Protein AF-A0A7X1Z7A1-F1 (afdb_monomer_lite)

Radius of gyration: 11.41 Å; chains: 1; bounding box: 28×24×29 Å

Sequence (80 aa):
MNIELIKRMMDEVNENGSAKYRAYLLKKTGQAFELWMNQKLMAKFIVTGYEQGFLESNTSKTDYQIKTVASFEAYLKGQY

Structure (mmCIF, N/CA/C/O backbone):
data_AF-A0A7X1Z7A1-F1
#
_entry.id   AF-A0A7X1Z7A1-F1
#
loop_
_atom_site.group_PDB
_atom_site.id
_atom_site.type_symbol
_atom_site.label_atom_id
_atom_site.label_alt_id
_atom_site.label_comp_id
_atom_site.label_asym_id
_atom_site.label_entity_id
_atom_site.label_seq_id
_atom_site.pdbx_PDB_ins_code
_atom_site.Cartn_x
_atom_site.Cartn_y
_atom_site.Cartn_z
_atom_site.occupancy
_atom_site.B_iso_or_equiv
_atom_site.auth_seq_id
_atom_site.auth_comp_id
_atom_site.auth_asym_id
_atom_site.auth_atom_id
_atom_site.pdbx_PDB_model_num
ATOM 1 N N . MET A 1 1 ? -0.118 -7.028 -8.134 1.00 75.56 1 MET A N 1
ATOM 2 C CA . MET A 1 1 ? -0.353 -7.707 -6.838 1.00 75.56 1 MET A CA 1
ATOM 3 C C . MET A 1 1 ? -1.784 -8.223 -6.833 1.00 75.56 1 MET A C 1
ATOM 5 O O . MET A 1 1 ? -2.623 -7.523 -7.374 1.00 75.56 1 MET A O 1
ATOM 9 N N . ASN A 1 2 ? -2.067 -9.425 -6.321 1.00 85.56 2 ASN A N 1
ATOM 10 C CA . ASN A 1 2 ? -3.447 -9.937 -6.275 1.00 85.56 2 ASN A CA 1
ATOM 11 C C . ASN A 1 2 ? -4.217 -9.285 -5.104 1.00 85.56 2 ASN A C 1
ATOM 13 O O . ASN A 1 2 ? -3.618 -9.019 -4.061 1.00 85.56 2 ASN A O 1
ATOM 17 N N . ILE A 1 3 ? -5.517 -9.045 -5.285 1.00 86.12 3 ILE A N 1
ATOM 18 C CA . ILE A 1 3 ? -6.462 -8.507 -4.297 1.00 86.12 3 ILE A CA 1
ATOM 19 C C . ILE A 1 3 ? -6.460 -9.330 -3.006 1.00 86.12 3 ILE A C 1
ATOM 21 O O . ILE A 1 3 ? -6.410 -8.749 -1.928 1.00 86.12 3 ILE A O 1
ATOM 25 N N . GLU A 1 4 ? -6.426 -10.664 -3.081 1.00 88.81 4 GLU A N 1
ATOM 26 C CA . GLU A 1 4 ? -6.399 -11.515 -1.876 1.00 88.81 4 GLU A CA 1
ATOM 27 C C . GLU A 1 4 ? -5.178 -11.234 -0.993 1.00 88.81 4 GLU A C 1
ATOM 29 O O . GLU A 1 4 ? -5.274 -11.176 0.234 1.00 88.81 4 GLU A O 1
ATOM 34 N N . LEU A 1 5 ? -4.022 -11.009 -1.626 1.00 90.25 5 LEU A N 1
ATOM 35 C CA . LEU A 1 5 ? -2.799 -10.644 -0.921 1.00 90.25 5 LEU A CA 1
ATOM 36 C C . LEU A 1 5 ? -2.906 -9.234 -0.327 1.00 90.25 5 LEU A C 1
ATOM 38 O O . LEU A 1 5 ? -2.484 -9.034 0.808 1.00 90.25 5 LEU A O 1
ATOM 42 N N . ILE A 1 6 ? -3.482 -8.277 -1.065 1.00 89.25 6 ILE A N 1
ATOM 43 C CA . ILE A 1 6 ? -3.722 -6.917 -0.561 1.00 89.25 6 ILE A CA 1
ATOM 44 C C . ILE A 1 6 ? -4.608 -6.968 0.684 1.00 89.25 6 ILE A C 1
ATOM 46 O O . ILE A 1 6 ? -4.240 -6.395 1.704 1.00 89.25 6 ILE A O 1
ATOM 50 N N . LYS A 1 7 ? -5.727 -7.695 0.620 1.00 90.44 7 LYS A N 1
ATOM 51 C CA . LYS A 1 7 ? -6.667 -7.853 1.732 1.00 90.44 7 LYS A CA 1
ATOM 52 C C . LYS A 1 7 ? -5.981 -8.432 2.965 1.00 90.44 7 LYS A C 1
ATOM 54 O O . LYS A 1 7 ? -5.999 -7.803 4.014 1.00 90.44 7 LYS A O 1
ATOM 59 N N . ARG A 1 8 ? -5.274 -9.556 2.810 1.00 92.38 8 ARG A N 1
ATOM 60 C CA . ARG A 1 8 ? -4.533 -10.184 3.912 1.00 92.38 8 ARG A CA 1
ATOM 61 C C . ARG A 1 8 ? -3.522 -9.229 4.551 1.00 92.38 8 ARG A C 1
ATOM 63 O O . ARG A 1 8 ? -3.430 -9.165 5.771 1.00 92.38 8 ARG A O 1
ATOM 70 N N . MET A 1 9 ? -2.760 -8.497 3.737 1.00 92.94 9 MET A N 1
ATOM 71 C CA . MET A 1 9 ? -1.793 -7.527 4.254 1.00 92.94 9 MET A CA 1
ATOM 72 C C . MET A 1 9 ? -2.483 -6.345 4.942 1.00 92.94 9 MET A C 1
ATOM 74 O O . MET A 1 9 ? -1.983 -5.866 5.949 1.00 92.94 9 MET A O 1
ATOM 78 N N . MET A 1 10 ? -3.619 -5.873 4.430 1.00 90.69 10 MET A N 1
ATOM 79 C CA . MET A 1 10 ? -4.397 -4.793 5.044 1.00 90.69 10 MET A CA 1
ATOM 80 C C . MET A 1 10 ? -4.986 -5.196 6.397 1.00 90.69 10 MET A C 1
ATOM 82 O O . MET A 1 10 ? -4.922 -4.399 7.329 1.00 90.69 10 MET A O 1
ATOM 86 N N . ASP A 1 11 ? -5.510 -6.417 6.516 1.00 91.00 11 ASP A N 1
ATOM 87 C CA . ASP A 1 11 ? -6.022 -6.957 7.780 1.00 91.00 11 ASP A CA 1
ATOM 88 C C . ASP A 1 11 ? -4.897 -6.991 8.830 1.00 91.00 11 ASP A C 1
ATOM 90 O O . ASP A 1 11 ? -5.016 -6.398 9.901 1.00 91.00 11 ASP A O 1
ATOM 94 N N . GLU A 1 12 ? -3.737 -7.546 8.466 1.00 92.81 12 GLU A N 1
ATOM 95 C CA . GLU A 1 12 ? -2.563 -7.614 9.343 1.00 92.81 12 GLU A CA 1
ATOM 96 C C . GLU A 1 12 ? -2.006 -6.222 9.699 1.00 92.81 12 GLU A C 1
ATOM 98 O O . GLU A 1 12 ? -1.610 -5.986 10.840 1.00 92.81 12 GLU A O 1
ATOM 103 N N . VAL A 1 13 ? -2.012 -5.265 8.762 1.00 92.94 13 VAL A N 1
ATOM 104 C CA . VAL A 1 13 ? -1.618 -3.873 9.038 1.00 92.94 13 VAL A CA 1
ATOM 105 C C . VAL A 1 13 ? -2.596 -3.178 9.978 1.00 92.94 13 VAL A C 1
ATOM 107 O O . VAL A 1 13 ? -2.168 -2.365 10.797 1.00 92.94 13 VAL A O 1
ATOM 110 N N . ASN A 1 14 ? -3.895 -3.437 9.858 1.00 87.50 14 ASN A N 1
ATOM 111 C CA . ASN A 1 14 ? -4.882 -2.820 10.735 1.00 87.50 14 ASN A CA 1
ATOM 112 C C . ASN A 1 14 ? -4.772 -3.333 12.174 1.00 87.50 14 ASN A C 1
ATOM 114 O O . ASN A 1 14 ? -5.020 -2.556 13.093 1.00 87.50 14 ASN A O 1
ATOM 118 N N . GLU A 1 15 ? -4.346 -4.582 12.362 1.00 89.12 15 GLU A N 1
ATOM 119 C CA . GLU A 1 15 ? -4.110 -5.173 13.683 1.00 89.12 15 GLU A CA 1
ATOM 120 C C . GLU A 1 15 ? -2.742 -4.791 14.270 1.00 89.12 15 GLU A C 1
ATOM 122 O O . GLU A 1 15 ? -2.655 -4.392 15.429 1.00 89.12 15 GLU A O 1
ATOM 127 N N . ASN A 1 16 ? -1.669 -4.869 13.473 1.00 91.38 16 ASN A N 1
ATOM 128 C CA . ASN A 1 16 ? -0.284 -4.794 13.964 1.00 91.38 16 ASN A CA 1
ATOM 129 C C . ASN A 1 16 ? 0.469 -3.519 13.545 1.00 91.38 16 ASN A C 1
ATOM 131 O O . ASN A 1 16 ? 1.642 -3.344 13.873 1.00 91.38 16 ASN A O 1
ATOM 135 N N . GLY A 1 17 ? -0.152 -2.642 12.754 1.00 90.25 17 GLY A N 1
ATOM 136 C CA .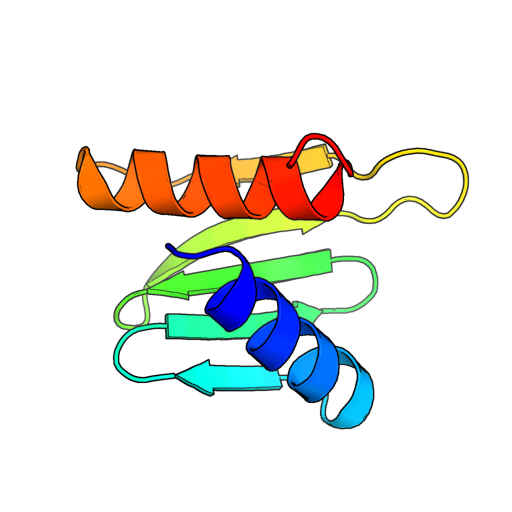 GLY A 1 17 ? 0.469 -1.436 12.191 1.00 90.25 17 GLY A CA 1
ATOM 137 C C . GLY A 1 17 ? 1.421 -1.689 11.012 1.00 90.25 17 GLY A C 1
ATOM 138 O O . GLY A 1 17 ? 1.788 -0.750 10.300 1.00 90.25 17 GLY A O 1
ATOM 139 N N . SER A 1 18 ? 1.810 -2.941 10.752 1.00 93.00 18 SER A N 1
ATOM 140 C CA . SER A 1 18 ? 2.611 -3.330 9.588 1.00 93.00 18 SER A CA 1
ATOM 141 C C . SER A 1 18 ? 2.367 -4.788 9.189 1.00 93.00 18 SER A C 1
ATOM 143 O O . SER A 1 18 ? 2.045 -5.605 10.042 1.00 93.00 18 SER A O 1
ATOM 145 N N . ALA A 1 19 ? 2.548 -5.108 7.907 1.00 94.88 19 ALA A N 1
ATOM 146 C CA . ALA A 1 19 ? 2.447 -6.461 7.367 1.00 94.88 19 ALA A CA 1
ATOM 147 C C . ALA A 1 19 ? 3.549 -6.689 6.340 1.00 94.88 19 ALA A C 1
ATOM 149 O O . ALA A 1 19 ? 3.784 -5.852 5.461 1.00 94.88 19 ALA A O 1
ATOM 150 N N . LYS A 1 20 ? 4.228 -7.833 6.416 1.00 92.94 20 LYS A N 1
ATOM 151 C CA . LYS A 1 20 ? 5.328 -8.173 5.507 1.00 92.94 20 LYS A CA 1
ATOM 152 C C . LYS A 1 20 ? 5.022 -9.463 4.766 1.00 92.94 20 LYS A C 1
ATOM 154 O O . LYS A 1 20 ? 4.820 -10.506 5.374 1.00 92.94 20 LYS A O 1
ATOM 159 N N . TYR A 1 21 ? 5.113 -9.421 3.441 1.00 92.25 21 TYR A N 1
ATOM 160 C CA . TYR A 1 21 ? 4.977 -10.609 2.609 1.00 92.25 21 TYR A CA 1
ATOM 161 C C . TYR A 1 21 ? 6.038 -10.644 1.512 1.00 92.25 21 TYR A C 1
ATOM 163 O O . TYR A 1 21 ? 5.998 -9.872 0.556 1.00 92.25 21 TYR A O 1
ATOM 171 N N . ARG A 1 22 ? 6.987 -11.583 1.614 1.00 90.38 22 ARG A N 1
ATOM 172 C CA . ARG A 1 22 ? 8.128 -11.707 0.687 1.00 90.38 22 ARG A CA 1
ATOM 173 C C . ARG A 1 22 ? 8.867 -10.364 0.528 1.00 90.38 22 ARG A C 1
ATOM 175 O O . ARG A 1 22 ? 9.459 -9.872 1.485 1.00 90.38 22 ARG A O 1
ATOM 182 N N . ALA A 1 23 ? 8.826 -9.793 -0.676 1.00 88.88 23 ALA A N 1
ATOM 183 C CA . ALA A 1 23 ? 9.427 -8.512 -1.033 1.00 88.88 23 ALA A CA 1
ATOM 184 C C . ALA A 1 23 ? 8.578 -7.300 -0.616 1.00 88.88 23 ALA A C 1
ATOM 186 O O . ALA A 1 23 ? 9.084 -6.181 -0.650 1.00 88.88 23 ALA A O 1
ATOM 187 N N . TYR A 1 24 ? 7.311 -7.510 -0.259 1.00 91.94 24 TYR A N 1
ATOM 188 C CA . TYR A 1 24 ? 6.361 -6.463 0.088 1.00 91.94 24 TYR A CA 1
ATOM 189 C C . TYR A 1 24 ? 6.365 -6.173 1.579 1.00 91.94 24 TYR A C 1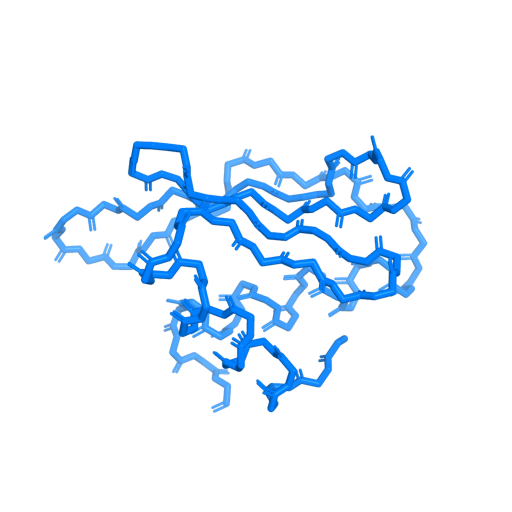
ATOM 191 O O . TYR A 1 24 ? 6.451 -7.079 2.411 1.00 91.94 24 TYR A O 1
ATOM 199 N N . LEU A 1 25 ? 6.205 -4.901 1.906 1.00 93.38 25 LEU A N 1
ATOM 200 C CA . LEU A 1 25 ? 6.003 -4.428 3.261 1.00 93.38 25 LEU A CA 1
ATOM 201 C C . LEU A 1 25 ? 4.960 -3.318 3.212 1.00 93.38 25 LEU A C 1
ATOM 203 O O . LEU A 1 25 ? 5.164 -2.308 2.550 1.00 93.38 25 LEU A O 1
ATOM 207 N N . LEU A 1 26 ? 3.840 -3.529 3.885 1.00 93.69 26 LEU A N 1
ATOM 208 C CA . LEU A 1 26 ? 2.797 -2.535 4.055 1.00 93.69 26 LEU A CA 1
ATOM 209 C C . LEU A 1 26 ? 2.900 -1.975 5.472 1.00 93.69 26 LEU A C 1
ATOM 211 O O . LEU A 1 26 ? 3.072 -2.731 6.428 1.00 93.69 26 LEU A O 1
ATOM 215 N N . LYS A 1 27 ? 2.836 -0.656 5.611 1.00 94.12 27 LYS A N 1
ATOM 216 C CA . LYS A 1 27 ? 2.899 0.031 6.904 1.00 94.12 27 LYS A CA 1
ATOM 217 C C . LYS A 1 27 ? 1.776 1.039 7.018 1.00 94.12 27 LYS A C 1
ATOM 219 O O . LYS A 1 27 ? 1.455 1.704 6.037 1.00 94.12 27 LYS A O 1
ATOM 224 N N . LYS A 1 28 ? 1.223 1.184 8.218 1.00 91.81 28 LYS A N 1
ATOM 225 C CA . LYS A 1 28 ? 0.312 2.273 8.560 1.00 91.81 28 LYS A CA 1
ATOM 226 C C . LYS A 1 28 ? 1.081 3.342 9.325 1.00 91.81 28 LYS A C 1
ATOM 228 O O . LYS A 1 28 ? 1.556 3.098 10.430 1.00 91.81 28 LYS A O 1
ATOM 233 N N . THR A 1 29 ? 1.187 4.526 8.737 1.00 89.38 29 THR A N 1
ATOM 234 C CA . THR A 1 29 ? 1.859 5.691 9.318 1.00 89.38 29 THR A CA 1
ATOM 235 C C . THR A 1 29 ? 0.820 6.791 9.519 1.00 89.38 29 THR A C 1
ATOM 237 O O . THR A 1 29 ? 0.497 7.538 8.595 1.00 89.38 29 THR A O 1
ATOM 240 N N . GLY A 1 30 ? 0.249 6.879 10.723 1.00 87.12 30 GLY A N 1
ATOM 241 C CA . GLY A 1 30 ? -0.837 7.819 11.017 1.00 87.12 30 GLY A CA 1
ATOM 242 C C . GLY A 1 30 ? -2.075 7.539 10.159 1.00 87.12 30 GLY A C 1
ATOM 243 O O . GLY A 1 30 ? -2.678 6.473 10.267 1.00 87.12 30 GLY A O 1
ATOM 244 N N . GLN A 1 31 ? -2.436 8.494 9.298 1.00 86.69 31 GLN A N 1
ATOM 245 C CA . GLN A 1 31 ? -3.539 8.368 8.333 1.00 86.69 31 GLN A CA 1
ATOM 246 C C . GLN A 1 31 ? -3.096 7.816 6.966 1.00 86.69 31 GLN A C 1
ATOM 248 O O . GLN A 1 31 ? -3.896 7.763 6.039 1.00 86.69 31 GLN A O 1
ATOM 253 N N . ALA A 1 32 ? -1.833 7.413 6.811 1.00 90.19 32 ALA A N 1
ATOM 254 C CA . ALA A 1 32 ? -1.302 6.917 5.548 1.00 90.19 32 ALA A CA 1
ATOM 255 C C . ALA A 1 32 ? -1.022 5.410 5.571 1.00 90.19 32 ALA A C 1
ATOM 257 O O . ALA A 1 32 ? -0.583 4.862 6.582 1.00 90.19 32 ALA A O 1
ATOM 258 N N . PHE A 1 33 ? -1.202 4.763 4.423 1.00 91.94 33 PHE A N 1
ATOM 259 C CA . PHE A 1 33 ? -0.686 3.438 4.116 1.00 91.94 33 PHE A CA 1
ATOM 260 C C . PHE A 1 33 ? 0.498 3.551 3.161 1.00 91.94 33 PHE A C 1
ATOM 262 O O . PHE A 1 33 ? 0.391 4.101 2.066 1.00 91.94 33 PHE A O 1
ATOM 269 N N . GLU A 1 34 ? 1.634 3.005 3.564 1.00 93.62 34 GLU A N 1
ATOM 270 C CA . GLU A 1 34 ? 2.851 2.979 2.769 1.00 93.62 34 GLU A CA 1
ATOM 271 C C . GLU A 1 34 ? 3.116 1.570 2.258 1.00 93.62 34 GLU A C 1
ATOM 273 O O . GLU A 1 34 ? 3.333 0.643 3.042 1.00 93.62 34 GLU A O 1
ATOM 278 N N . LEU A 1 35 ? 3.150 1.417 0.938 1.00 93.25 35 LEU A N 1
ATOM 279 C CA . LEU A 1 35 ? 3.555 0.193 0.271 1.00 93.25 35 LEU A CA 1
ATOM 280 C C . LEU A 1 35 ? 5.034 0.277 -0.097 1.00 93.25 35 LEU A C 1
ATOM 282 O O . LEU A 1 35 ? 5.458 1.112 -0.896 1.00 93.25 35 LEU A O 1
ATOM 286 N N . TRP A 1 36 ? 5.811 -0.646 0.443 1.00 93.69 36 TRP A N 1
ATOM 287 C CA . TRP A 1 36 ? 7.230 -0.811 0.188 1.00 93.69 36 TRP A CA 1
ATOM 288 C C . TRP A 1 36 ? 7.476 -2.115 -0.573 1.00 93.69 36 TRP A C 1
ATOM 290 O O . TRP A 1 36 ? 6.838 -3.136 -0.316 1.00 93.69 36 TRP A O 1
ATOM 300 N N . MET A 1 37 ? 8.444 -2.098 -1.486 1.00 91.12 37 MET A N 1
ATOM 301 C CA . MET A 1 37 ? 8.922 -3.277 -2.204 1.00 91.12 37 MET A CA 1
ATOM 302 C C . MET A 1 37 ? 10.448 -3.301 -2.163 1.00 91.12 37 MET A C 1
ATOM 304 O O . MET A 1 37 ? 11.090 -2.316 -2.520 1.00 91.12 37 MET A O 1
ATOM 308 N N . ASN A 1 38 ? 11.041 -4.417 -1.733 1.00 89.12 38 ASN A N 1
ATOM 309 C CA . ASN A 1 38 ? 12.496 -4.572 -1.599 1.00 89.12 38 ASN A CA 1
ATOM 310 C C . ASN A 1 38 ? 13.147 -3.407 -0.827 1.00 89.12 38 ASN A C 1
ATOM 312 O O . ASN A 1 38 ? 14.123 -2.820 -1.286 1.00 89.12 38 ASN A O 1
ATOM 316 N N . GLN A 1 39 ? 12.566 -3.043 0.324 1.00 86.62 39 GLN A N 1
ATOM 317 C CA . GLN A 1 39 ? 13.018 -1.933 1.184 1.00 86.62 39 GLN A CA 1
ATOM 318 C C . GLN A 1 39 ? 12.968 -0.534 0.541 1.00 86.62 39 GLN A C 1
ATOM 320 O O . GLN A 1 39 ? 13.489 0.419 1.111 1.00 86.62 39 GLN A O 1
ATOM 325 N N . LYS A 1 40 ? 12.304 -0.371 -0.609 1.00 90.06 40 LYS A N 1
ATOM 326 C CA . LYS A 1 40 ? 12.060 0.933 -1.236 1.00 90.06 40 LYS A CA 1
ATOM 327 C C . LYS A 1 40 ? 10.580 1.284 -1.148 1.00 90.06 40 LYS A C 1
ATOM 329 O O . LYS A 1 40 ? 9.737 0.446 -1.465 1.00 90.06 40 LYS A O 1
ATOM 334 N N . LEU A 1 41 ? 10.271 2.512 -0.739 1.00 91.31 41 LEU A N 1
ATOM 335 C CA . LEU A 1 41 ? 8.905 3.033 -0.743 1.00 91.31 41 LEU A CA 1
ATOM 336 C C . LEU A 1 41 ? 8.416 3.106 -2.188 1.00 91.31 41 LEU A C 1
ATOM 338 O O . LEU A 1 41 ? 9.024 3.818 -2.983 1.00 91.31 41 LEU A O 1
ATOM 342 N N . MET A 1 42 ? 7.357 2.367 -2.515 1.00 92.06 42 MET A N 1
ATOM 343 C CA . MET A 1 42 ? 6.733 2.345 -3.843 1.00 92.06 42 MET A CA 1
ATOM 344 C C . MET A 1 42 ? 5.565 3.307 -3.928 1.00 92.06 42 MET A C 1
ATOM 346 O O . MET A 1 42 ? 5.444 4.031 -4.910 1.00 92.06 42 MET A O 1
ATOM 350 N N . ALA A 1 43 ? 4.710 3.299 -2.911 1.00 92.06 43 ALA A N 1
ATOM 351 C CA . ALA A 1 43 ? 3.519 4.118 -2.890 1.00 92.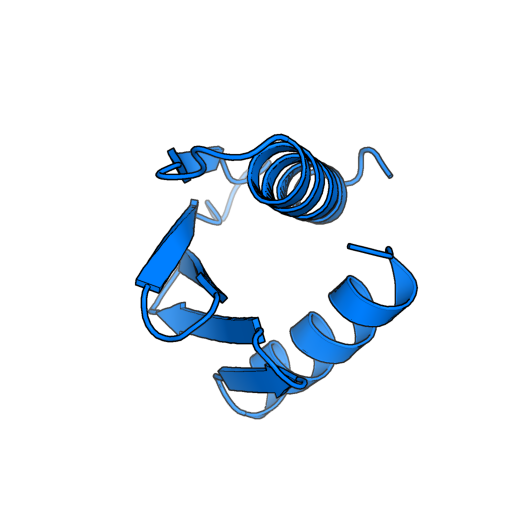06 43 ALA A CA 1
ATOM 352 C C . ALA A 1 43 ? 3.175 4.552 -1.472 1.00 92.06 43 ALA A C 1
ATOM 354 O O . ALA A 1 43 ? 3.364 3.790 -0.525 1.00 92.06 43 ALA A O 1
ATOM 355 N N . LYS A 1 44 ? 2.634 5.760 -1.340 1.00 93.00 44 LYS A N 1
ATOM 356 C CA . LYS A 1 44 ? 2.039 6.250 -0.096 1.00 93.00 44 LYS A CA 1
ATOM 357 C C . LYS A 1 44 ? 0.631 6.734 -0.392 1.00 93.00 44 LYS A C 1
ATOM 359 O O . LYS A 1 44 ? 0.441 7.581 -1.258 1.00 93.00 44 LYS A O 1
ATOM 364 N N . PHE A 1 45 ? -0.339 6.167 0.305 1.00 91.06 45 PHE A N 1
ATOM 365 C CA . PHE A 1 45 ? -1.754 6.458 0.147 1.00 91.06 45 PHE A CA 1
ATOM 366 C C . PHE A 1 45 ? -2.285 7.084 1.430 1.00 91.06 45 PHE A C 1
ATOM 368 O O . PHE A 1 45 ? -2.148 6.487 2.493 1.00 91.06 45 PHE A O 1
ATOM 375 N N . ILE A 1 46 ? -2.879 8.270 1.354 1.00 89.56 46 ILE A N 1
ATOM 376 C CA . ILE A 1 46 ? -3.439 8.965 2.518 1.00 89.56 46 ILE A CA 1
ATOM 377 C C . ILE A 1 46 ? -4.934 8.707 2.584 1.00 89.56 46 ILE A C 1
ATOM 379 O O . ILE A 1 46 ? -5.643 8.997 1.630 1.00 89.56 46 ILE A O 1
ATOM 383 N N . VAL A 1 47 ? -5.412 8.206 3.722 1.00 83.31 47 VAL A N 1
ATOM 384 C CA . VAL A 1 47 ? -6.834 8.037 4.023 1.00 83.31 47 VAL A CA 1
ATOM 385 C C . VAL A 1 47 ? -7.351 9.295 4.704 1.00 83.31 47 VAL A C 1
ATOM 387 O O . VAL A 1 47 ? -7.021 9.576 5.854 1.00 83.31 47 VAL A O 1
ATOM 390 N N . THR A 1 48 ? -8.185 10.051 4.002 1.00 78.38 48 THR A N 1
ATOM 391 C CA . THR A 1 48 ? -8.913 11.188 4.564 1.00 78.38 48 THR A CA 1
ATOM 392 C C . THR A 1 48 ? -10.224 10.686 5.173 1.00 78.38 48 THR A C 1
ATOM 394 O O . THR A 1 48 ? -10.908 9.840 4.603 1.00 78.38 48 THR A O 1
ATOM 397 N N . GLY A 1 49 ? -10.585 11.182 6.360 1.00 60.22 49 GLY A N 1
ATOM 398 C CA . GLY A 1 49 ? -11.734 10.681 7.128 1.00 60.22 49 GLY A CA 1
ATOM 399 C C . GLY A 1 49 ? -13.122 10.940 6.524 1.00 60.22 49 GLY A C 1
ATOM 400 O O . GLY A 1 49 ? -14.100 10.564 7.158 1.00 60.22 49 GLY A O 1
ATOM 401 N N . TYR A 1 50 ? -13.220 11.580 5.353 1.00 55.41 50 TYR A N 1
ATOM 402 C CA . TYR A 1 50 ? -14.500 12.001 4.777 1.00 55.41 50 TYR A CA 1
ATOM 403 C C . TYR A 1 50 ? -14.878 11.320 3.471 1.00 55.41 50 TYR A C 1
ATOM 405 O O . TYR A 1 50 ? -16.054 11.053 3.308 1.00 55.41 50 TYR A O 1
ATOM 413 N N . GLU A 1 51 ? -13.951 10.984 2.576 1.00 52.19 51 GLU A N 1
ATOM 414 C CA . GLU A 1 51 ? -14.277 10.269 1.338 1.00 52.19 51 GLU A CA 1
ATOM 415 C C . GLU A 1 51 ? -12.980 10.004 0.578 1.00 52.19 51 GLU A C 1
ATOM 417 O O . GLU A 1 51 ? -12.222 10.933 0.324 1.00 52.19 51 GLU A O 1
ATOM 422 N N . GLN A 1 52 ? -12.741 8.728 0.261 1.00 65.56 52 GLN A N 1
ATOM 423 C CA . GLN A 1 52 ? -11.720 8.207 -0.653 1.00 65.56 52 GLN A CA 1
ATOM 424 C C . GLN A 1 52 ? -10.329 8.846 -0.526 1.00 65.56 52 GLN A C 1
ATOM 426 O O . GLN A 1 52 ? -10.033 9.919 -1.050 1.00 65.56 52 GLN A O 1
ATOM 431 N N . GLY A 1 53 ? -9.423 8.113 0.117 1.00 76.00 53 GLY A N 1
ATOM 432 C CA . GLY A 1 53 ? -8.023 8.502 0.155 1.00 76.00 53 GLY A CA 1
ATOM 433 C C . GLY A 1 53 ? -7.395 8.685 -1.234 1.00 76.00 53 GLY A C 1
ATOM 434 O O . GLY A 1 53 ? -7.911 8.222 -2.257 1.00 76.00 53 GLY A O 1
ATOM 435 N N . PHE A 1 54 ? -6.245 9.349 -1.271 1.00 84.75 54 PHE A N 1
ATOM 436 C CA . PHE A 1 54 ? -5.515 9.612 -2.507 1.00 84.75 54 PHE A CA 1
ATOM 437 C C . PHE A 1 54 ? -4.079 9.099 -2.433 1.00 84.75 54 PHE A C 1
ATOM 439 O O . PHE A 1 54 ? -3.482 8.967 -1.362 1.00 84.75 54 PHE A O 1
ATOM 446 N N . LEU A 1 55 ? -3.516 8.812 -3.604 1.00 88.31 55 LEU A N 1
ATOM 447 C CA . LEU A 1 55 ? -2.121 8.430 -3.752 1.00 88.31 55 LEU A CA 1
ATOM 448 C C . LEU A 1 55 ? -1.245 9.691 -3.671 1.00 88.31 55 LEU A C 1
ATOM 450 O O . LEU A 1 55 ? -1.263 10.518 -4.576 1.00 88.31 55 LEU A O 1
ATOM 454 N N . GLU A 1 56 ? -0.499 9.855 -2.580 1.00 87.38 56 GLU A N 1
ATOM 455 C CA . GLU A 1 56 ? 0.405 10.994 -2.363 1.00 87.38 56 GLU A CA 1
ATOM 456 C C . GLU A 1 56 ? 1.725 10.816 -3.124 1.00 87.38 56 GLU A C 1
ATOM 458 O O . GLU A 1 56 ? 2.280 11.766 -3.668 1.00 87.38 56 GLU A O 1
ATOM 463 N N . SER A 1 57 ? 2.244 9.588 -3.162 1.00 86.56 57 SER 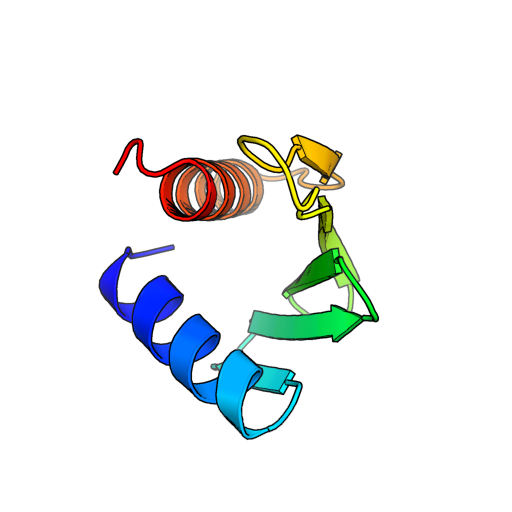A N 1
ATOM 464 C CA . SER A 1 57 ? 3.528 9.284 -3.789 1.00 86.56 57 SER A CA 1
ATOM 465 C C . SER A 1 57 ? 3.448 7.983 -4.567 1.00 86.56 57 SER A C 1
ATOM 467 O O . SER A 1 57 ? 2.862 7.011 -4.088 1.00 86.56 57 SER A O 1
ATOM 469 N N . ASN A 1 58 ? 4.067 7.969 -5.748 1.00 89.88 58 ASN A N 1
ATOM 470 C CA . ASN A 1 58 ? 4.278 6.781 -6.559 1.00 89.88 58 ASN A CA 1
ATOM 471 C C . ASN A 1 58 ? 5.680 6.818 -7.180 1.00 89.88 58 ASN A C 1
ATOM 473 O O . ASN A 1 58 ? 5.981 7.675 -8.008 1.00 89.88 58 ASN A O 1
ATOM 477 N N . THR A 1 59 ? 6.539 5.883 -6.789 1.00 89.00 59 THR A N 1
ATOM 478 C CA . THR A 1 59 ? 7.915 5.761 -7.290 1.00 89.00 59 THR A CA 1
ATOM 479 C C . THR A 1 59 ? 8.103 4.536 -8.190 1.00 89.00 59 THR A C 1
ATOM 481 O O . THR A 1 59 ? 9.239 4.169 -8.507 1.00 89.00 59 THR A O 1
ATOM 484 N N . SER A 1 60 ? 7.011 3.882 -8.604 1.00 87.06 60 SER A N 1
ATOM 485 C CA . SER A 1 60 ? 7.056 2.707 -9.472 1.00 87.06 60 SER A CA 1
ATOM 486 C C . SER A 1 60 ? 7.738 3.024 -10.804 1.00 87.06 60 SER A C 1
ATOM 488 O O . SER A 1 60 ? 7.364 3.984 -11.474 1.00 87.06 60 SER A O 1
ATOM 490 N N . LYS A 1 61 ? 8.717 2.205 -11.202 1.00 85.62 61 LYS A N 1
ATOM 491 C CA . LYS A 1 61 ? 9.481 2.372 -12.452 1.00 85.62 61 LYS A CA 1
ATOM 492 C C . LYS A 1 61 ? 9.275 1.240 -13.446 1.00 85.62 61 LYS A C 1
ATOM 494 O O . LYS A 1 61 ? 9.407 1.456 -14.642 1.00 8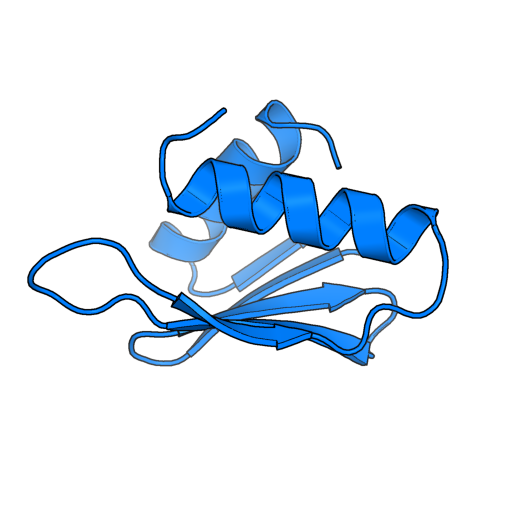5.62 61 LYS A O 1
ATOM 499 N N . THR A 1 62 ? 9.010 0.030 -12.961 1.00 89.19 62 THR A N 1
ATOM 500 C CA . THR A 1 62 ? 8.798 -1.142 -13.818 1.00 89.19 62 THR A CA 1
ATOM 501 C C . THR A 1 62 ? 7.313 -1.437 -13.976 1.00 89.19 62 THR A C 1
ATOM 503 O O . THR A 1 62 ? 6.535 -1.184 -13.056 1.00 89.19 62 THR A O 1
ATOM 506 N N . ASP A 1 63 ? 6.915 -2.059 -15.087 1.00 88.25 63 ASP A N 1
ATOM 507 C CA . ASP A 1 63 ? 5.519 -2.460 -15.338 1.00 88.25 63 ASP A CA 1
ATOM 508 C C . ASP A 1 63 ? 4.922 -3.270 -14.186 1.00 88.25 63 ASP A C 1
ATOM 510 O O . ASP A 1 63 ? 3.755 -3.123 -13.823 1.00 88.25 63 ASP A O 1
ATOM 514 N N . TYR A 1 64 ? 5.742 -4.120 -13.570 1.00 87.38 64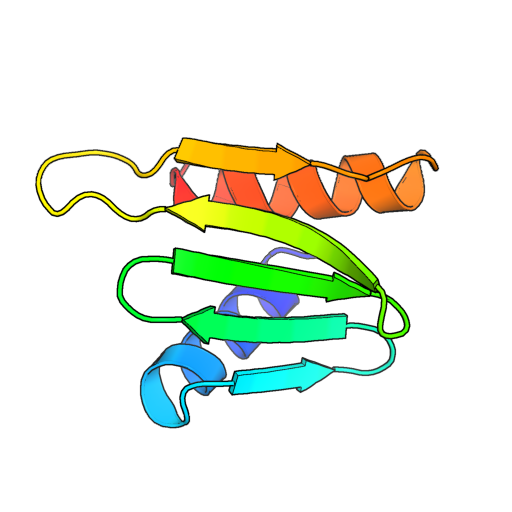 TYR A N 1
ATOM 515 C CA . TYR A 1 64 ? 5.346 -4.898 -12.406 1.00 87.38 64 TYR A CA 1
ATOM 516 C C . TYR A 1 64 ? 5.042 -4.022 -11.183 1.00 87.38 64 TYR A C 1
ATOM 518 O O . TYR A 1 64 ? 4.052 -4.252 -10.481 1.00 87.38 64 TYR A O 1
ATOM 526 N N . GLN A 1 65 ? 5.878 -3.014 -10.921 1.00 87.81 65 GLN A N 1
ATOM 527 C CA . GLN A 1 65 ? 5.661 -2.061 -9.834 1.00 87.81 65 GLN A CA 1
ATOM 528 C C . GLN A 1 65 ? 4.428 -1.201 -10.107 1.00 87.81 65 GLN A C 1
ATOM 530 O O . GLN A 1 65 ? 3.603 -1.046 -9.213 1.00 87.81 65 GLN A O 1
ATOM 535 N N . ILE A 1 66 ? 4.265 -0.719 -11.341 1.00 89.50 66 ILE A N 1
ATOM 536 C CA . ILE A 1 66 ? 3.124 0.105 -11.755 1.00 89.50 66 ILE A CA 1
ATOM 537 C C . ILE A 1 66 ? 1.820 -0.670 -11.549 1.00 89.50 66 ILE A C 1
ATOM 539 O O . ILE A 1 66 ? 0.926 -0.198 -10.853 1.00 89.50 66 ILE A O 1
ATOM 543 N N . LYS A 1 67 ? 1.738 -1.911 -12.052 1.00 89.94 67 LYS A N 1
ATOM 544 C CA . LYS A 1 67 ? 0.570 -2.786 -11.842 1.00 89.94 67 LYS A CA 1
ATOM 545 C C . LYS A 1 67 ? 0.305 -3.054 -10.364 1.00 89.94 67 LYS A C 1
ATOM 547 O O . LYS A 1 67 ? -0.840 -3.143 -9.946 1.00 89.94 67 LYS A O 1
ATOM 552 N N . THR A 1 68 ? 1.355 -3.206 -9.564 1.00 87.81 68 THR A N 1
ATOM 553 C CA . THR A 1 68 ? 1.231 -3.428 -8.119 1.00 87.81 68 THR A CA 1
ATOM 554 C C . THR A 1 68 ? 0.627 -2.219 -7.414 1.00 87.81 68 THR A C 1
ATOM 556 O O . THR A 1 68 ? -0.316 -2.398 -6.647 1.00 87.81 68 THR A O 1
ATOM 559 N N . VAL A 1 69 ? 1.143 -1.017 -7.680 1.00 89.69 69 VAL A N 1
ATOM 560 C CA . VAL A 1 69 ? 0.622 0.224 -7.095 1.00 89.69 69 VAL A CA 1
ATOM 561 C C . VAL A 1 69 ? -0.808 0.480 -7.566 1.00 89.69 69 VAL A C 1
ATOM 563 O O . VAL A 1 69 ? -1.658 0.770 -6.734 1.00 89.69 69 VAL A O 1
ATOM 566 N N . ALA A 1 70 ? -1.104 0.270 -8.851 1.00 89.62 70 ALA A N 1
ATOM 567 C CA . ALA A 1 70 ? -2.449 0.434 -9.398 1.00 89.62 70 ALA A CA 1
ATOM 568 C C . ALA A 1 70 ? -3.471 -0.515 -8.746 1.00 89.62 70 ALA A C 1
ATOM 570 O O . ALA A 1 70 ? -4.534 -0.069 -8.329 1.00 89.62 70 ALA A O 1
ATOM 571 N N . SER A 1 71 ? -3.150 -1.808 -8.589 1.00 89.56 71 SER A N 1
ATOM 572 C CA . SER A 1 71 ? -4.035 -2.748 -7.878 1.00 89.56 71 SER A CA 1
ATOM 573 C C . SER A 1 71 ? -4.242 -2.353 -6.415 1.00 89.56 71 SER A C 1
ATOM 575 O O . SER A 1 71 ? -5.334 -2.516 -5.881 1.00 89.56 71 SER A O 1
ATOM 577 N N . PHE A 1 72 ? -3.195 -1.849 -5.759 1.00 88.31 72 PHE A N 1
ATOM 578 C CA . PHE A 1 72 ? -3.268 -1.402 -4.371 1.00 88.31 72 PHE A CA 1
ATOM 579 C C . PHE A 1 72 ? -4.137 -0.145 -4.214 1.00 88.31 72 PHE A C 1
ATOM 581 O O . PHE A 1 72 ? -4.992 -0.094 -3.336 1.00 88.31 72 PHE A O 1
ATOM 588 N N . GLU A 1 73 ? -3.969 0.838 -5.096 1.00 89.38 73 GLU A N 1
ATOM 589 C CA . GLU A 1 73 ? -4.790 2.047 -5.132 1.00 89.38 73 GLU A CA 1
ATOM 590 C C . GLU A 1 73 ? -6.260 1.725 -5.435 1.00 89.38 73 GLU A C 1
ATOM 592 O O . GLU A 1 73 ? -7.145 2.193 -4.720 1.00 89.38 73 GLU A O 1
ATOM 597 N N . ALA A 1 74 ? -6.522 0.887 -6.445 1.00 87.62 74 ALA A N 1
ATOM 598 C CA . ALA A 1 74 ? -7.872 0.447 -6.790 1.00 87.62 74 ALA A CA 1
ATOM 599 C C . ALA A 1 74 ? -8.552 -0.262 -5.611 1.00 87.62 74 ALA A C 1
ATOM 601 O O . ALA A 1 74 ? -9.717 0.011 -5.324 1.00 87.62 74 ALA A O 1
ATOM 602 N N . TYR A 1 75 ? -7.811 -1.102 -4.874 1.00 88.06 75 TYR A N 1
ATOM 603 C CA . TYR A 1 75 ? -8.319 -1.742 -3.662 1.00 88.06 75 TYR A CA 1
ATOM 604 C C . TYR A 1 75 ? -8.763 -0.718 -2.612 1.00 88.06 75 TYR A C 1
ATOM 606 O O . TYR A 1 75 ? -9.887 -0.773 -2.117 1.00 88.06 75 TYR A O 1
ATOM 614 N N . LEU A 1 76 ? -7.901 0.253 -2.301 1.00 84.50 76 LEU A N 1
ATOM 615 C CA . LEU A 1 76 ? -8.178 1.266 -1.279 1.00 84.50 76 LEU A CA 1
ATOM 616 C C . LEU A 1 76 ? -9.297 2.238 -1.669 1.00 84.50 76 LEU A C 1
ATOM 618 O O . LEU A 1 76 ? -9.963 2.782 -0.791 1.00 84.50 76 LEU A O 1
ATOM 622 N N . LYS A 1 77 ? -9.524 2.438 -2.969 1.00 84.62 77 LYS A N 1
ATOM 623 C CA . LYS A 1 77 ? -10.639 3.233 -3.500 1.00 84.62 77 LYS A CA 1
ATOM 624 C C . LYS A 1 77 ? -11.935 2.434 -3.688 1.00 84.62 77 LYS A C 1
ATOM 626 O O . LYS A 1 77 ? -12.945 3.029 -4.050 1.00 84.62 77 LYS A O 1
ATOM 631 N N . GLY A 1 78 ? -11.930 1.117 -3.463 1.00 79.62 78 GLY A N 1
ATOM 632 C CA . GLY A 1 78 ? -13.103 0.262 -3.681 1.00 79.62 78 GLY A CA 1
ATOM 633 C C . GLY A 1 78 ? -13.445 0.016 -5.157 1.00 79.62 78 GLY A C 1
ATOM 634 O O . GLY A 1 78 ? -14.593 -0.274 -5.471 1.00 79.62 78 GLY A O 1
ATOM 635 N N . GLN A 1 79 ? -12.474 0.157 -6.063 1.00 73.62 79 GLN A N 1
ATOM 636 C CA . GLN A 1 79 ? -12.634 0.031 -7.522 1.00 73.62 79 GLN A CA 1
ATOM 637 C C . GLN A 1 79 ? -12.150 -1.333 -8.061 1.00 73.62 79 GLN A C 1
ATOM 639 O O . GLN A 1 79 ? -11.689 -1.411 -9.200 1.00 73.62 79 GLN A O 1
ATOM 644 N N . TYR A 1 80 ? -12.167 -2.379 -7.228 1.00 62.62 80 TYR A N 1
ATOM 645 C CA . TYR A 1 80 ? -11.521 -3.674 -7.479 1.00 62.62 80 TYR A CA 1
ATOM 646 C C . TYR A 1 80 ? -12.500 -4.814 -7.760 1.00 62.62 80 TYR A C 1
ATOM 648 O O . TYR A 1 80 ? -13.633 -4.774 -7.233 1.00 62.62 80 TYR A O 1
#

Secondary structure (DSSP, 8-state):
--HHHHHHHHHHHHHHSEEEETTEEEEEETTEEEEEETTEEEEEEE--SSS--EEEEE---SHHHHHHHHHHHHHHTT--

Foldseek 3Di:
DDLVVLVVQVVVCVVPQWGDDDQWIWGHDPQWIFIGGNNHTAWIWGHDPPAQIDIPDGPDDDPVSVVVVVSNSCSSNVND

Organism: NCBI:txid1494462

pLDDT: mean 87.04, std 8.34, range [52.19, 94.88]